Protein AF-K1TXC3-F1 (afdb_monomer_lite)

Secondary structure (DSSP, 8-state):
----EEEEEEEEEEEEEEEEEE----GGG---S--EEEEEEEEEEEEEEEEEEEEEETTEEEEEEEEEEEEEEEEEEESSS--EEE---GGGS---EEEEBTS-TTEE----EEEE--SHHHHHH-B-TTS-BSSTT--TTSEEE--SSSS--

Structure (mmCIF, N/CA/C/O backbone):
data_AF-K1TXC3-F1
#
_entry.id   AF-K1TXC3-F1
#
loop_
_atom_site.group_PDB
_atom_site.id
_atom_site.type_symbol
_atom_site.label_atom_id
_atom_site.label_alt_id
_atom_site.label_comp_id
_atom_site.label_asym_id
_atom_site.label_entity_id
_atom_site.label_seq_id
_atom_site.pdbx_PDB_ins_code
_atom_site.Cartn_x
_atom_site.Cartn_y
_atom_site.Cartn_z
_atom_site.occupancy
_atom_site.B_iso_or_equiv
_atom_site.auth_seq_id
_atom_site.auth_comp_id
_atom_site.auth_asym_id
_atom_site.auth_atom_id
_atom_site.pdbx_PDB_model_num
ATOM 1 N N . MET A 1 1 ? -28.157 -0.295 34.651 1.00 48.41 1 MET A N 1
ATOM 2 C CA . MET A 1 1 ? -26.970 -0.586 33.815 1.00 48.41 1 MET A CA 1
ATOM 3 C C . MET A 1 1 ? -25.963 0.537 34.054 1.00 48.41 1 MET A C 1
ATOM 5 O O . MET A 1 1 ? -26.291 1.673 33.763 1.00 48.41 1 MET A O 1
ATOM 9 N N . ASN A 1 2 ? -24.802 0.273 34.667 1.00 66.19 2 ASN A N 1
ATOM 10 C CA . ASN A 1 2 ? -23.945 1.326 35.257 1.00 66.19 2 ASN A CA 1
ATOM 11 C C . ASN A 1 2 ? -22.857 1.884 34.311 1.00 66.19 2 ASN A C 1
ATOM 13 O O . ASN A 1 2 ? -21.771 2.188 34.792 1.00 66.19 2 ASN A O 1
ATOM 17 N N . ASN A 1 3 ? -23.094 1.972 32.991 1.00 79.69 3 ASN A N 1
ATOM 18 C CA . ASN A 1 3 ? -22.163 2.545 31.989 1.00 79.69 3 ASN A CA 1
ATOM 19 C C . ASN A 1 3 ? -20.666 2.236 32.228 1.00 79.69 3 ASN A C 1
ATOM 21 O O . ASN A 1 3 ? -19.801 3.111 32.097 1.00 79.69 3 ASN A O 1
ATOM 25 N N . LYS A 1 4 ? -20.376 0.991 32.632 1.00 91.50 4 LYS A N 1
ATOM 26 C CA . LYS A 1 4 ? -19.013 0.498 32.862 1.00 91.50 4 LYS A CA 1
ATOM 27 C C . LYS A 1 4 ? -18.324 0.169 31.548 1.00 91.50 4 LYS A C 1
ATOM 29 O O . LYS A 1 4 ? -17.121 0.345 31.447 1.00 91.50 4 LYS A O 1
ATOM 34 N N . PHE A 1 5 ? -19.095 -0.265 30.554 1.00 94.25 5 PHE A N 1
ATOM 35 C CA . PHE A 1 5 ? -18.625 -0.543 29.205 1.00 94.25 5 PHE A CA 1
ATOM 36 C C . PHE A 1 5 ? -19.086 0.551 28.247 1.00 94.25 5 PHE A C 1
ATOM 38 O O . PHE A 1 5 ? -20.233 0.993 28.322 1.00 94.25 5 PHE A O 1
ATOM 45 N N . SER A 1 6 ? -18.197 0.951 27.345 1.00 95.25 6 SER A N 1
ATOM 46 C CA . SER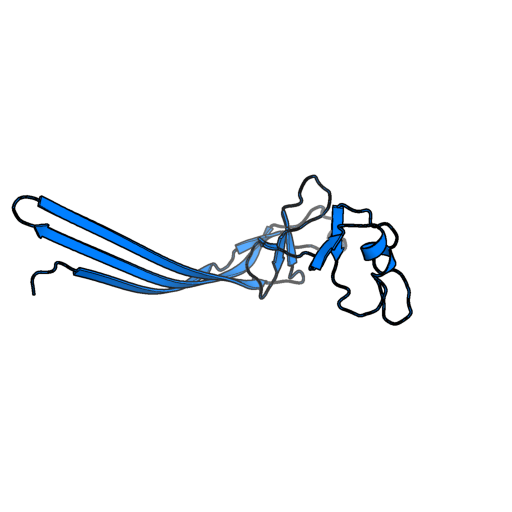 A 1 6 ? -18.503 1.775 26.180 1.00 95.25 6 SER A CA 1
ATOM 47 C C . SER A 1 6 ? -17.933 1.087 24.952 1.00 95.25 6 SER A C 1
ATOM 49 O O . SER A 1 6 ? -16.753 0.741 24.944 1.00 95.25 6 SER A O 1
ATOM 51 N N . VAL A 1 7 ? -18.766 0.893 23.934 1.00 95.88 7 VAL A N 1
ATOM 52 C CA . VAL A 1 7 ? -18.366 0.326 22.645 1.00 95.88 7 VAL A CA 1
ATOM 53 C C . VAL A 1 7 ? -18.723 1.332 21.566 1.00 95.88 7 VAL A C 1
ATOM 55 O O . VAL A 1 7 ? -19.859 1.804 21.544 1.00 95.88 7 VAL A O 1
ATOM 58 N N . SER A 1 8 ? -17.775 1.621 20.683 1.00 97.31 8 SER A N 1
ATOM 59 C CA . SER A 1 8 ? -18.026 2.346 19.437 1.00 97.31 8 SER A CA 1
ATOM 60 C C . SER A 1 8 ? -17.568 1.479 18.279 1.00 97.31 8 SER A C 1
ATOM 62 O O . SER A 1 8 ? -16.519 0.839 18.371 1.00 97.31 8 SER A O 1
ATOM 64 N N . ALA A 1 9 ? -18.366 1.435 17.221 1.00 97.62 9 ALA A N 1
ATOM 65 C CA . ALA A 1 9 ? -18.027 0.744 15.993 1.00 97.62 9 ALA A CA 1
ATOM 66 C C . ALA A 1 9 ? -18.489 1.595 14.815 1.00 97.62 9 ALA A C 1
ATOM 68 O O . ALA A 1 9 ? -19.661 1.965 14.745 1.00 97.62 9 ALA A O 1
ATOM 69 N N . ASP A 1 10 ? -17.571 1.862 13.898 1.00 97.75 10 ASP A N 1
ATOM 70 C CA . ASP A 1 10 ? -17.775 2.759 12.774 1.00 97.75 10 ASP A CA 1
ATOM 71 C C . ASP A 1 10 ? -17.355 2.055 11.484 1.00 97.75 10 ASP A C 1
ATOM 73 O O . ASP A 1 10 ? -16.327 1.379 11.428 1.00 97.75 10 ASP A O 1
ATOM 77 N N . TYR A 1 11 ? -18.164 2.208 10.440 1.00 97.94 11 TYR A N 1
ATOM 78 C CA . TYR A 1 11 ? -17.775 1.889 9.071 1.00 97.94 11 TYR A CA 1
ATOM 79 C C . TYR A 1 11 ? -17.605 3.197 8.318 1.00 97.94 11 TYR A C 1
ATOM 81 O O . TYR A 1 11 ? -18.503 4.040 8.335 1.00 97.94 11 TYR A O 1
ATOM 89 N N . PHE A 1 12 ? -16.474 3.356 7.642 1.00 97.94 12 PHE A N 1
ATOM 90 C CA . PHE A 1 12 ? -16.172 4.578 6.915 1.00 97.94 12 PHE A CA 1
ATOM 91 C C . PHE A 1 12 ? -15.783 4.288 5.468 1.00 97.94 12 PHE A C 1
ATOM 93 O O . PHE A 1 12 ? -15.189 3.257 5.141 1.00 97.94 12 PHE A O 1
ATOM 100 N N . ILE A 1 13 ? -16.106 5.252 4.609 1.00 98.06 13 ILE A N 1
ATOM 101 C CA . ILE A 1 13 ? -15.601 5.371 3.246 1.00 98.06 13 ILE A CA 1
ATOM 102 C C . ILE A 1 13 ? -15.197 6.832 3.074 1.00 98.06 13 ILE A C 1
ATOM 104 O O . ILE A 1 13 ? -16.043 7.723 3.109 1.00 98.06 13 ILE A O 1
ATOM 108 N N . GLN A 1 14 ? -13.906 7.074 2.897 1.00 97.56 14 GLN A N 1
ATOM 109 C CA . GLN A 1 14 ? -13.341 8.387 2.638 1.00 97.56 14 GLN A CA 1
ATOM 110 C C . GLN A 1 14 ? -12.764 8.407 1.228 1.00 97.56 14 GLN A C 1
ATOM 112 O O . GLN A 1 14 ? -11.863 7.629 0.914 1.00 97.56 14 GLN A O 1
ATOM 117 N N . LYS A 1 15 ? -13.267 9.320 0.396 1.00 97.69 15 LYS A N 1
ATOM 118 C CA . LYS A 1 15 ? -12.733 9.585 -0.939 1.00 97.69 15 LYS A CA 1
ATOM 119 C C . LYS A 1 15 ? -12.003 10.919 -0.942 1.00 97.69 15 LYS A C 1
ATOM 121 O O . LYS A 1 15 ? -12.565 11.931 -0.532 1.00 97.69 15 LYS A O 1
ATOM 126 N N . THR A 1 16 ? -10.758 10.897 -1.393 1.00 96.81 16 THR A N 1
ATOM 127 C CA . THR A 1 16 ? -9.982 12.096 -1.701 1.00 96.81 16 THR A CA 1
ATOM 128 C C . THR A 1 16 ? -9.963 12.238 -3.211 1.00 96.81 16 THR A C 1
ATOM 130 O O . THR A 1 16 ? -9.326 11.437 -3.894 1.00 96.81 16 THR A O 1
ATOM 133 N N . GLU A 1 17 ? -10.696 13.222 -3.710 1.00 96.19 17 GLU A N 1
ATOM 134 C CA . GLU A 1 17 ? -10.805 13.554 -5.130 1.00 96.19 17 GLU A CA 1
ATOM 135 C C . GLU A 1 17 ? -9.806 14.661 -5.488 1.00 96.19 17 GLU A C 1
ATOM 137 O O . GLU A 1 17 ? -9.272 15.337 -4.603 1.00 96.19 17 GLU A O 1
ATOM 142 N N . ASP A 1 18 ? -9.538 14.831 -6.784 1.00 94.50 18 ASP A N 1
ATOM 143 C CA . ASP A 1 18 ? -8.673 15.893 -7.309 1.00 94.50 18 ASP A CA 1
ATOM 144 C C . ASP A 1 18 ? -7.249 15.901 -6.725 1.00 94.50 18 ASP A C 1
ATOM 146 O O . ASP A 1 18 ? -6.619 16.946 -6.552 1.00 94.50 18 ASP A O 1
ATOM 150 N N . MET A 1 19 ? -6.689 14.719 -6.452 1.00 93.44 19 MET A N 1
ATOM 151 C CA . MET A 1 19 ? -5.312 14.601 -5.985 1.00 93.44 19 MET A CA 1
ATOM 152 C C . MET A 1 19 ? -4.333 15.105 -7.053 1.00 93.44 19 MET A C 1
ATOM 154 O O . MET A 1 19 ? -4.414 14.735 -8.229 1.00 93.44 19 MET A O 1
ATOM 158 N N . LEU A 1 20 ? -3.381 15.930 -6.617 1.00 93.31 20 LEU A N 1
ATOM 159 C CA . LEU A 1 20 ? -2.322 16.479 -7.456 1.00 93.31 20 LEU A CA 1
ATOM 160 C C . LEU A 1 20 ? -1.368 15.371 -7.920 1.00 93.31 20 LEU A C 1
ATOM 162 O O . LEU A 1 20 ? -0.664 14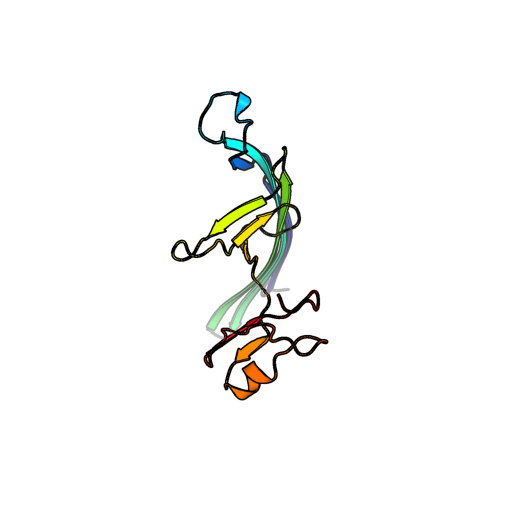.764 -7.113 1.00 93.31 20 LEU A O 1
ATOM 166 N N . LEU A 1 21 ? -1.309 15.145 -9.230 1.00 91.69 21 LEU A N 1
ATOM 167 C CA . LEU A 1 21 ? -0.453 14.152 -9.872 1.00 91.69 21 LEU A CA 1
ATOM 168 C C . LEU A 1 21 ? 0.405 14.794 -10.959 1.00 91.69 21 LEU A C 1
ATOM 170 O O . LEU A 1 21 ? -0.060 15.636 -11.725 1.00 91.69 21 LEU A O 1
ATOM 174 N N . SER A 1 22 ? 1.664 14.359 -11.054 1.00 90.56 22 SER A N 1
ATOM 175 C CA . SER A 1 22 ? 2.544 14.730 -12.164 1.00 90.56 22 SER A CA 1
ATOM 176 C C . SER A 1 22 ? 2.202 13.881 -13.390 1.00 90.56 22 SER A C 1
ATOM 178 O O . SER A 1 22 ? 2.472 12.672 -13.415 1.00 90.56 22 SER A O 1
ATOM 180 N N . MET A 1 23 ? 1.591 14.511 -14.393 1.00 89.69 23 MET A N 1
ATOM 181 C CA . MET A 1 23 ? 1.087 13.848 -15.595 1.00 89.69 23 MET A CA 1
ATOM 182 C C . MET A 1 23 ? 2.038 14.045 -16.776 1.00 89.69 23 MET A C 1
ATOM 184 O O . MET A 1 23 ? 2.504 15.162 -16.998 1.00 89.69 23 MET A O 1
ATOM 188 N N . PRO A 1 24 ? 2.345 12.989 -17.550 1.00 87.69 24 PRO A N 1
ATOM 189 C CA . PRO A 1 24 ? 3.166 13.137 -18.739 1.00 87.69 24 PRO A CA 1
ATOM 190 C C . PRO A 1 24 ? 2.447 14.006 -19.770 1.00 87.69 24 PRO A C 1
ATOM 192 O O . PRO A 1 24 ? 1.252 13.841 -20.008 1.00 87.69 24 PRO A O 1
ATOM 195 N N . GLN A 1 25 ? 3.192 14.907 -20.400 1.00 86.06 25 GLN A N 1
ATOM 196 C CA . GLN A 1 25 ? 2.722 15.687 -21.543 1.00 86.06 25 GLN A CA 1
ATOM 197 C C . GLN A 1 25 ? 3.447 15.260 -22.819 1.00 86.06 25 GLN A C 1
ATOM 199 O O . GLN A 1 25 ? 4.563 14.739 -22.774 1.00 86.06 25 GLN A O 1
ATOM 204 N N . SER A 1 26 ? 2.810 15.474 -23.973 1.00 84.75 26 SER A N 1
ATOM 205 C CA . SER A 1 26 ? 3.440 15.173 -25.260 1.00 84.75 26 SER A CA 1
ATOM 206 C C . SER A 1 26 ? 4.688 16.033 -25.465 1.00 84.75 26 SER A C 1
ATOM 208 O O . SER A 1 26 ? 4.648 17.250 -25.284 1.00 84.75 26 SER A O 1
ATOM 210 N N . LEU A 1 27 ? 5.775 15.425 -25.945 1.00 86.06 27 LEU A N 1
ATOM 211 C CA . LEU A 1 27 ? 6.989 16.161 -26.320 1.00 86.06 27 LEU A CA 1
ATOM 212 C C . LEU A 1 27 ? 6.721 17.206 -27.418 1.00 86.06 27 LEU A C 1
ATOM 214 O O . LEU A 1 27 ? 7.445 18.194 -27.515 1.00 86.06 27 LEU A O 1
ATOM 218 N N . SER A 1 28 ? 5.652 17.038 -28.208 1.00 88.69 28 SER A N 1
ATOM 219 C CA . SER A 1 28 ? 5.234 18.002 -29.235 1.00 88.69 28 SER A CA 1
ATOM 220 C C . SER A 1 28 ? 4.832 19.372 -28.678 1.00 88.69 28 SER A C 1
ATOM 222 O O . SER A 1 28 ? 4.777 20.329 -29.442 1.00 88.69 28 SER A O 1
ATOM 224 N N . PHE A 1 29 ? 4.558 19.489 -27.373 1.00 87.19 29 PHE A N 1
ATOM 225 C CA . PHE A 1 29 ? 4.297 20.781 -26.732 1.00 87.19 29 PHE A CA 1
ATOM 226 C C . PHE A 1 29 ? 5.552 21.662 -26.627 1.00 87.19 29 PHE A C 1
ATOM 228 O O . PHE A 1 29 ? 5.426 22.856 -26.373 1.00 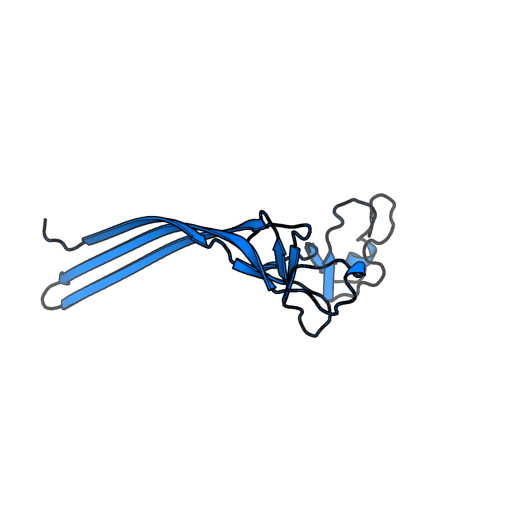87.19 29 PHE A O 1
ATOM 235 N N . GLY A 1 30 ? 6.756 21.105 -26.812 1.0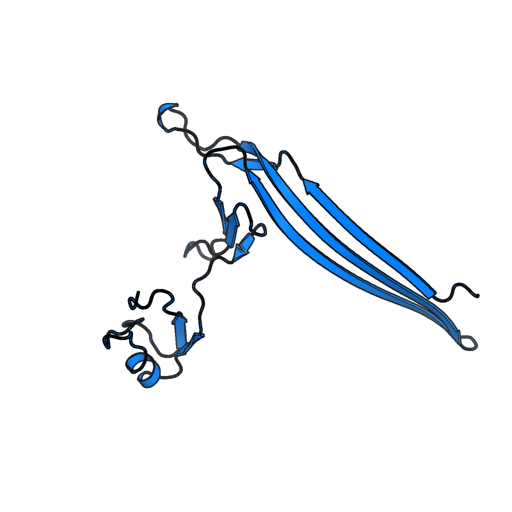0 86.69 30 GLY A N 1
ATOM 236 C CA . GLY A 1 30 ? 8.013 21.860 -26.742 1.00 86.69 30 GLY A CA 1
ATOM 237 C C . GLY A 1 30 ? 8.381 22.350 -25.335 1.00 86.69 30 GLY A C 1
ATOM 238 O O . GLY A 1 30 ? 9.320 23.128 -25.183 1.00 86.69 30 GLY A O 1
ATOM 239 N N . LEU A 1 31 ? 7.655 21.898 -24.310 1.00 85.69 31 LEU A N 1
ATOM 240 C CA . LEU A 1 31 ? 7.899 22.206 -22.904 1.00 85.69 31 LEU A CA 1
ATOM 241 C C . LEU A 1 31 ? 8.614 21.037 -22.223 1.00 85.69 31 LEU A C 1
ATOM 243 O O . LEU A 1 31 ? 8.352 19.872 -22.524 1.00 85.69 31 LEU A O 1
ATOM 247 N N . SER A 1 32 ? 9.512 21.350 -21.291 1.00 84.25 32 SER A N 1
ATOM 248 C CA . SER A 1 32 ? 10.174 20.353 -20.452 1.00 84.25 32 SER A CA 1
ATOM 249 C C . SER A 1 32 ? 9.386 20.091 -19.166 1.00 84.25 32 SER A C 1
ATOM 251 O O . SER A 1 32 ? 8.675 20.955 -18.652 1.00 84.25 32 SER A O 1
ATOM 253 N N . GLY A 1 33 ? 9.539 18.880 -18.627 1.00 85.75 33 GLY A N 1
ATOM 254 C CA . GLY A 1 33 ? 8.885 18.458 -17.389 1.00 85.75 33 GLY A CA 1
ATOM 255 C C . GLY A 1 33 ? 7.448 17.977 -17.585 1.00 85.75 33 GLY A C 1
ATOM 256 O O . GLY A 1 33 ? 6.949 17.891 -18.702 1.00 85.75 33 GLY A O 1
ATOM 257 N N . ASN A 1 34 ? 6.795 17.648 -16.474 1.00 89.44 34 ASN A N 1
ATOM 258 C CA . ASN A 1 34 ? 5.424 17.151 -16.431 1.00 89.44 34 ASN A CA 1
ATOM 259 C C . ASN A 1 34 ? 4.587 18.091 -15.558 1.00 89.44 34 ASN A C 1
ATOM 261 O O . ASN A 1 34 ? 4.994 18.336 -14.416 1.00 89.44 34 ASN A O 1
ATOM 265 N N . PRO A 1 35 ? 3.448 18.619 -16.042 1.00 90.06 35 PRO A N 1
ATOM 266 C CA . PRO A 1 35 ? 2.579 19.445 -15.220 1.00 90.06 35 PRO A CA 1
ATOM 267 C C . PRO A 1 35 ? 1.992 18.637 -14.061 1.00 90.06 35 PRO A C 1
ATOM 269 O O . PRO A 1 35 ? 1.686 17.448 -14.193 1.00 90.06 35 PRO A O 1
ATOM 272 N N . THR A 1 36 ? 1.806 19.309 -12.930 1.00 92.25 36 THR A N 1
ATOM 273 C CA . THR A 1 36 ? 1.016 18.785 -11.817 1.00 92.25 36 THR A CA 1
ATOM 274 C C . THR A 1 36 ? -0.432 19.209 -12.009 1.00 92.25 36 THR A C 1
ATOM 276 O O . THR A 1 36 ? -0.709 20.399 -12.150 1.00 92.25 36 THR A O 1
ATOM 279 N N . VAL A 1 37 ? -1.348 18.246 -12.020 1.00 92.56 37 VAL A N 1
ATOM 280 C CA . VAL A 1 37 ? -2.780 18.471 -12.254 1.00 92.56 37 VAL A CA 1
ATOM 281 C C . VAL A 1 37 ? -3.622 17.684 -11.254 1.00 92.56 37 VAL A C 1
ATOM 283 O O . VAL A 1 37 ? -3.179 16.658 -10.742 1.00 92.56 37 VAL A O 1
ATOM 286 N N . ASN A 1 38 ? -4.838 18.157 -10.990 1.00 94.62 38 ASN A N 1
ATOM 287 C CA . ASN A 1 38 ? -5.843 17.425 -10.220 1.00 94.62 38 ASN A CA 1
ATOM 288 C C . ASN A 1 38 ? -6.345 16.256 -11.067 1.00 94.62 38 ASN A C 1
ATOM 290 O O . ASN A 1 38 ? -7.098 16.457 -12.020 1.00 94.62 38 ASN A O 1
ATOM 294 N N . ALA A 1 39 ? -5.852 15.054 -10.790 1.00 93.31 39 ALA A N 1
ATOM 295 C CA . ALA A 1 39 ? -6.106 13.918 -11.666 1.00 93.31 39 ALA A CA 1
ATOM 296 C C . ALA A 1 39 ? -6.209 12.576 -10.950 1.00 93.31 39 ALA A C 1
ATOM 298 O O . ALA A 1 39 ? -6.322 11.583 -11.650 1.00 93.31 39 ALA A O 1
ATOM 299 N N . GLY A 1 40 ? -6.153 12.503 -9.619 1.00 94.50 40 GLY A N 1
ATOM 300 C CA . GLY A 1 40 ? -6.249 11.233 -8.891 1.00 94.50 40 GLY A CA 1
ATOM 301 C C . GLY A 1 40 ? -7.416 11.181 -7.913 1.00 94.50 40 GLY A C 1
ATOM 302 O O . GLY A 1 40 ? -7.661 12.156 -7.206 1.00 94.50 40 GLY A O 1
ATOM 303 N N . THR A 1 41 ? -8.055 10.016 -7.805 1.00 96.88 41 THR A N 1
ATOM 304 C CA . THR A 1 41 ? -9.037 9.720 -6.752 1.00 96.88 41 THR A CA 1
ATOM 305 C C . THR A 1 41 ? -8.578 8.535 -5.917 1.00 96.88 41 THR A C 1
ATOM 307 O O . THR A 1 41 ? -8.252 7.475 -6.452 1.00 96.88 41 THR A O 1
ATOM 310 N N . VAL A 1 42 ? -8.570 8.705 -4.597 1.00 97.25 42 VAL A N 1
ATOM 311 C CA . VAL A 1 42 ? -8.121 7.699 -3.629 1.00 97.25 42 VAL A CA 1
ATOM 312 C C . VAL A 1 42 ? -9.252 7.383 -2.670 1.00 97.25 42 VAL A C 1
ATOM 314 O O . VAL A 1 42 ? -9.819 8.289 -2.064 1.00 97.25 42 VAL A O 1
ATOM 317 N N . GLU A 1 43 ? -9.542 6.102 -2.482 1.00 98.31 43 GLU A N 1
ATOM 318 C CA . GL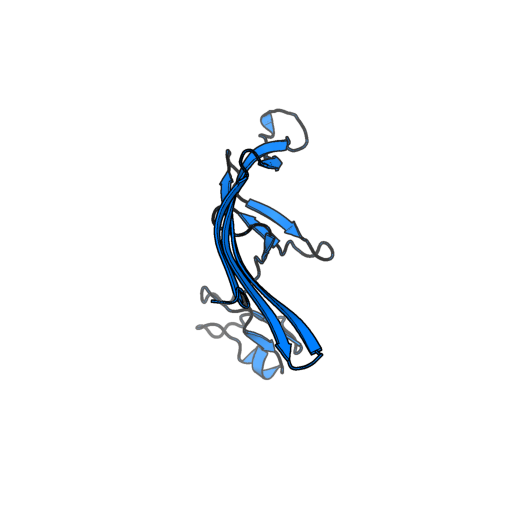U A 1 43 ? -10.518 5.627 -1.509 1.00 98.31 43 GLU A CA 1
ATOM 319 C C . GLU A 1 43 ? -9.813 4.949 -0.329 1.00 98.31 43 GLU A C 1
ATOM 321 O O . GLU A 1 43 ? -8.983 4.054 -0.498 1.00 98.31 43 GLU A O 1
ATOM 326 N N . ASN A 1 44 ? -10.176 5.360 0.884 1.00 98.06 44 ASN A N 1
ATOM 327 C CA . ASN A 1 44 ? -9.891 4.640 2.116 1.00 98.06 44 ASN A CA 1
ATOM 328 C C . ASN A 1 44 ? -11.217 4.166 2.697 1.00 98.06 44 ASN A C 1
ATOM 330 O O . ASN A 1 44 ? -12.071 4.985 3.030 1.00 98.06 44 ASN A O 1
ATOM 334 N N . LYS A 1 45 ? -11.397 2.857 2.840 1.00 98.12 45 LYS A N 1
ATOM 335 C CA . LYS A 1 45 ? -12.596 2.295 3.469 1.00 98.12 45 LYS A CA 1
ATOM 336 C C . LYS A 1 45 ? -12.239 1.266 4.512 1.00 98.12 45 LYS A C 1
ATOM 338 O O . LYS A 1 45 ? -11.253 0.541 4.358 1.00 98.12 45 LYS A O 1
ATOM 343 N N . GLY A 1 46 ? -13.042 1.181 5.558 1.00 98.12 46 GLY A N 1
ATOM 344 C CA . GLY A 1 46 ? -12.657 0.376 6.696 1.00 98.12 46 GLY A CA 1
ATOM 345 C C . GLY A 1 46 ? -13.657 0.341 7.827 1.00 98.12 46 GLY A C 1
ATOM 346 O O . GLY A 1 46 ? -14.721 0.954 7.769 1.00 98.12 46 GLY A O 1
ATOM 347 N N . PHE A 1 47 ? -13.272 -0.402 8.856 1.00 98.00 47 PHE A N 1
ATOM 348 C CA . PHE A 1 47 ? -13.996 -0.503 10.111 1.00 98.00 47 PHE A CA 1
ATOM 349 C C . PHE A 1 47 ? -13.088 -0.084 11.257 1.00 98.00 47 PHE A C 1
ATOM 351 O O . PHE A 1 47 ? -11.924 -0.489 11.310 1.00 98.00 47 PHE A O 1
ATOM 358 N N . GLU A 1 48 ? -13.641 0.669 12.194 1.00 97.94 48 GLU A N 1
ATOM 359 C CA . GLU A 1 48 ? -12.999 1.008 13.457 1.00 97.94 48 GLU A CA 1
ATOM 360 C C . GLU A 1 48 ? -13.857 0.486 14.599 1.00 97.94 48 GLU A C 1
ATOM 362 O O . GLU A 1 48 ? -15.080 0.601 14.573 1.00 97.94 48 GLU A O 1
ATOM 367 N N . ILE A 1 49 ? -13.224 -0.117 15.600 1.00 97.94 49 ILE A N 1
ATOM 368 C CA . ILE A 1 49 ? -13.892 -0.554 16.820 1.00 97.94 49 ILE A CA 1
ATOM 369 C C . ILE A 1 49 ? -13.088 -0.095 18.025 1.00 97.94 49 ILE A C 1
ATOM 371 O O . ILE A 1 49 ? -11.864 -0.217 18.062 1.00 97.94 49 ILE A O 1
ATOM 375 N N . SER A 1 50 ? -13.783 0.406 19.039 1.00 98.00 50 SER A N 1
ATOM 376 C CA . SER A 1 50 ? -13.199 0.696 20.341 1.00 98.00 50 SER A CA 1
ATOM 377 C C . SER A 1 50 ? -14.062 0.128 21.458 1.00 98.00 50 SER A C 1
ATOM 379 O O . SER A 1 50 ? -15.291 0.176 21.414 1.00 98.00 50 SER A O 1
ATOM 381 N N . LEU A 1 51 ? -13.400 -0.426 22.467 1.00 97.25 51 LEU A N 1
ATOM 382 C CA . LEU A 1 51 ? -14.005 -0.951 23.679 1.00 97.25 51 LEU A CA 1
ATOM 383 C C . LEU A 1 51 ? -13.299 -0.316 24.869 1.00 97.25 51 LEU A C 1
ATOM 385 O O . LEU A 1 51 ? -12.091 -0.458 25.040 1.00 97.25 51 LEU A O 1
ATOM 389 N N . ASN A 1 52 ? -14.074 0.339 25.719 1.00 97.75 52 ASN A N 1
ATOM 390 C CA . ASN A 1 52 ? -13.602 0.913 26.966 1.00 97.75 52 ASN A CA 1
ATOM 391 C C . ASN A 1 52 ? -14.338 0.266 28.132 1.00 97.75 52 ASN A C 1
ATOM 393 O O . ASN A 1 52 ? -15.560 0.103 28.093 1.00 97.75 52 ASN A O 1
ATOM 397 N N . HIS A 1 53 ? -13.600 -0.075 29.182 1.00 97.12 53 HIS A N 1
ATOM 398 C CA . HIS A 1 53 ? -14.145 -0.555 30.439 1.00 97.12 53 HIS A CA 1
ATOM 399 C C . HIS A 1 53 ? -13.601 0.264 31.605 1.00 97.12 53 HIS A C 1
ATOM 401 O O . HIS A 1 53 ? -12.390 0.397 31.775 1.00 97.12 53 HIS A O 1
ATOM 407 N N . ARG A 1 54 ? -14.502 0.782 32.435 1.00 96.00 54 ARG A N 1
ATOM 408 C CA . ARG A 1 54 ? -14.177 1.504 33.666 1.00 96.00 54 ARG A CA 1
ATOM 409 C C . ARG A 1 54 ? -14.947 0.928 34.841 1.00 96.00 54 ARG A C 1
ATOM 411 O O . ARG A 1 54 ? -16.148 0.664 34.736 1.00 96.00 54 ARG A O 1
ATOM 418 N N . ASN A 1 55 ? -14.273 0.739 35.968 1.00 96.00 55 ASN A N 1
ATOM 419 C CA . ASN A 1 55 ? -14.904 0.190 37.160 1.00 96.00 55 ASN A CA 1
ATOM 420 C C . ASN A 1 55 ? -14.143 0.554 38.444 1.00 96.00 55 ASN A C 1
ATOM 422 O O . ASN A 1 55 ? -12.964 0.883 38.402 1.00 96.00 55 ASN A O 1
ATOM 426 N N . ASN A 1 56 ? -14.832 0.431 39.581 1.00 95.94 56 ASN A N 1
ATOM 427 C CA . ASN A 1 56 ? -14.242 0.429 40.918 1.00 95.94 56 ASN A CA 1
ATOM 428 C C . ASN A 1 56 ? -14.201 -1.007 41.467 1.00 95.94 56 ASN A C 1
ATOM 430 O O . ASN A 1 56 ? -15.183 -1.746 41.334 1.00 95.94 56 ASN A O 1
ATOM 434 N N . VAL A 1 57 ? -13.092 -1.397 42.094 1.00 94.06 57 VAL A N 1
ATOM 435 C CA . VAL A 1 57 ? -12.918 -2.647 42.849 1.00 94.06 57 VAL A CA 1
ATOM 436 C C . VAL A 1 57 ? -12.379 -2.280 44.231 1.00 94.06 57 VAL A C 1
ATOM 438 O O . VAL A 1 57 ? -11.193 -2.007 44.386 1.00 94.06 57 VAL A O 1
ATOM 441 N N . GLY A 1 58 ? -13.263 -2.221 45.231 1.00 94.69 58 GLY A N 1
ATOM 442 C CA . GLY A 1 58 ? -12.938 -1.576 46.509 1.00 94.69 58 GLY A CA 1
ATOM 443 C C . GLY A 1 58 ? -12.601 -0.100 46.283 1.00 94.69 58 GLY A C 1
ATOM 444 O O . GLY A 1 58 ? -13.349 0.596 45.596 1.00 94.69 58 GLY A O 1
ATOM 445 N N . ASP A 1 59 ? -11.444 0.328 46.785 1.00 95.94 59 ASP A N 1
ATOM 446 C CA . ASP A 1 59 ? -10.920 1.690 46.607 1.00 95.94 59 ASP A CA 1
ATOM 447 C C . ASP A 1 59 ? -10.170 1.887 45.275 1.00 95.94 59 ASP A C 1
ATOM 449 O O . ASP A 1 59 ? -9.777 3.003 44.931 1.00 95.94 59 ASP A O 1
ATOM 453 N N . LEU A 1 60 ? -9.960 0.815 44.500 1.00 95.19 60 LEU A N 1
ATOM 454 C CA . LEU A 1 60 ? -9.261 0.883 43.220 1.00 95.19 60 LEU A CA 1
ATOM 455 C C . LEU A 1 60 ? -10.228 1.241 42.088 1.00 95.19 60 LEU A C 1
ATOM 457 O O . LEU A 1 60 ? -11.013 0.401 41.646 1.00 95.19 60 LEU A O 1
ATOM 461 N N . TYR A 1 61 ? -10.107 2.453 41.552 1.00 96.00 61 TYR A N 1
ATOM 462 C CA . TYR A 1 61 ? -10.676 2.812 40.252 1.00 96.00 61 TYR A CA 1
ATOM 463 C C . TYR A 1 61 ? -9.729 2.409 39.117 1.00 96.00 61 TYR A C 1
ATOM 465 O O . TYR A 1 61 ? -8.532 2.686 39.176 1.00 96.00 61 TYR A O 1
ATOM 473 N N . TYR A 1 62 ? -10.266 1.821 38.048 1.00 95.81 62 TYR A N 1
ATOM 474 C CA . TYR A 1 62 ? -9.528 1.599 36.807 1.00 95.81 62 TYR A CA 1
ATOM 475 C C . TYR A 1 62 ? -10.346 1.968 35.570 1.00 95.81 62 TYR A C 1
ATOM 477 O O . TYR A 1 62 ? -11.579 1.928 35.568 1.00 95.81 62 TYR A O 1
ATOM 485 N N . HIS A 1 63 ? -9.625 2.270 34.491 1.00 97.00 63 HIS A N 1
ATOM 486 C CA . HIS A 1 63 ? -10.160 2.499 33.155 1.00 97.00 63 HIS A CA 1
ATOM 487 C C . HIS A 1 63 ? -9.179 1.923 32.130 1.00 97.00 63 HIS A C 1
ATOM 489 O O . HIS A 1 63 ? -8.022 2.330 32.086 1.00 97.00 63 HIS A O 1
ATOM 495 N N . VAL A 1 64 ? -9.636 0.962 31.331 1.00 97.19 64 VAL A N 1
ATOM 496 C CA . VAL A 1 64 ? -8.861 0.321 30.265 1.00 97.19 64 VAL A CA 1
ATOM 497 C C . VAL A 1 64 ? -9.615 0.477 28.952 1.00 97.1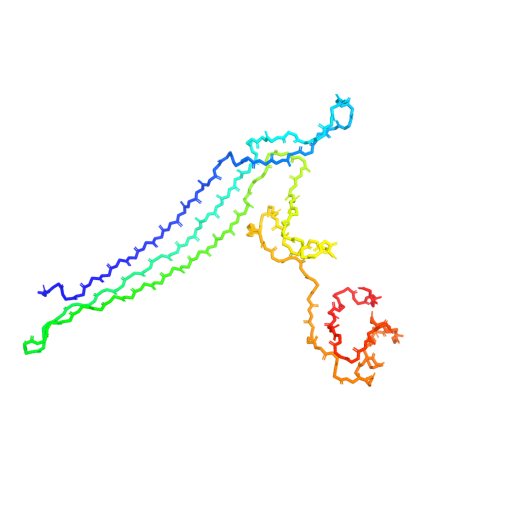9 64 VAL A C 1
ATOM 499 O O . VAL A 1 64 ? -10.823 0.245 28.905 1.00 97.19 64 VAL A O 1
ATOM 502 N N . GLY A 1 65 ? -8.900 0.858 27.899 1.00 97.38 65 GLY A N 1
ATOM 503 C CA . GLY A 1 65 ? -9.430 0.996 26.549 1.00 97.38 65 GLY A CA 1
ATOM 504 C C . GLY A 1 65 ? -8.590 0.212 25.552 1.00 97.38 65 GLY A C 1
ATOM 505 O O . GLY A 1 65 ? -7.369 0.144 25.686 1.00 97.38 65 GLY A O 1
ATOM 506 N N . VAL A 1 66 ? -9.250 -0.376 24.562 1.00 97.75 66 VAL A N 1
ATOM 507 C CA . VAL A 1 66 ? -8.621 -1.003 23.397 1.00 97.75 66 VAL A CA 1
ATOM 508 C C . VAL A 1 66 ? -9.337 -0.540 22.135 1.00 97.75 66 VAL A C 1
ATOM 510 O O . VAL A 1 66 ? -10.555 -0.351 22.141 1.00 97.75 66 VAL A O 1
ATOM 513 N N . ASN A 1 67 ? -8.593 -0.369 21.049 1.00 97.62 67 ASN A N 1
ATOM 514 C CA . ASN A 1 67 ? -9.139 -0.069 19.734 1.00 97.62 67 ASN A CA 1
ATOM 515 C C . ASN A 1 67 ? -8.455 -0.905 18.649 1.00 97.62 67 ASN A C 1
ATOM 517 O O . ASN A 1 67 ? -7.307 -1.322 18.793 1.00 97.62 67 ASN A O 1
ATOM 521 N N . ALA A 1 68 ? -9.182 -1.152 17.565 1.00 98.06 68 ALA A N 1
ATOM 522 C CA . ALA A 1 68 ? -8.674 -1.798 16.366 1.00 98.06 68 ALA A CA 1
ATOM 523 C C . ALA A 1 68 ? -9.277 -1.127 15.130 1.00 98.06 68 ALA A C 1
ATOM 525 O O . ALA A 1 68 ? -10.464 -0.802 15.110 1.00 98.06 68 ALA A O 1
ATOM 526 N N . THR A 1 69 ? -8.454 -0.963 14.099 1.00 98.06 69 THR A N 1
ATOM 527 C CA . THR A 1 69 ? -8.831 -0.316 12.842 1.00 98.06 69 THR A CA 1
ATOM 528 C C . THR A 1 69 ? -8.379 -1.193 11.678 1.00 98.06 69 THR A C 1
ATOM 530 O O . THR A 1 69 ? -7.230 -1.633 11.629 1.00 98.06 69 THR A O 1
ATOM 533 N N . PHE A 1 70 ? -9.283 -1.439 10.733 1.00 97.62 70 PHE A N 1
ATOM 534 C CA . PHE A 1 70 ? -9.030 -2.195 9.508 1.00 97.62 70 PHE A CA 1
ATOM 535 C C . PHE A 1 70 ? -9.307 -1.289 8.316 1.00 97.62 70 PHE A C 1
ATOM 537 O O . PHE A 1 70 ? -10.454 -0.899 8.119 1.00 97.62 70 PHE A O 1
ATOM 544 N N . ILE A 1 71 ? -8.285 -0.965 7.521 1.00 97.69 71 ILE A N 1
ATOM 545 C CA . ILE A 1 71 ? -8.402 -0.034 6.388 1.00 97.69 71 ILE A CA 1
ATOM 546 C C . ILE A 1 71 ? -7.904 -0.701 5.112 1.00 97.69 71 ILE A C 1
ATOM 548 O O . ILE A 1 71 ? -6.824 -1.290 5.091 1.00 97.69 71 ILE A O 1
ATOM 552 N N . LYS A 1 72 ? -8.667 -0.547 4.029 1.00 97.75 72 LYS A N 1
ATOM 553 C CA . LYS A 1 72 ? -8.212 -0.773 2.659 1.00 97.75 72 LYS A CA 1
ATOM 554 C C . LYS A 1 72 ? -8.030 0.581 1.972 1.00 97.75 72 LYS A C 1
ATOM 556 O O . LYS A 1 72 ? -8.979 1.361 1.909 1.00 97.75 72 LYS A O 1
ATOM 561 N N . ASN A 1 73 ? -6.825 0.828 1.465 1.00 97.69 73 ASN A N 1
ATOM 562 C CA . ASN A 1 73 ? -6.493 1.977 0.624 1.00 97.69 73 ASN A CA 1
ATOM 563 C C . ASN A 1 73 ? -6.463 1.546 -0.848 1.00 97.69 73 ASN A C 1
ATOM 565 O O . ASN A 1 73 ? -5.987 0.453 -1.148 1.00 97.69 73 ASN A O 1
ATOM 569 N N . GLU A 1 74 ? -6.959 2.384 -1.754 1.00 97.69 74 GLU A N 1
ATOM 570 C CA . GLU A 1 74 ? -6.973 2.095 -3.189 1.00 97.69 74 GLU A CA 1
ATOM 571 C C . GLU A 1 74 ? -6.932 3.397 -4.005 1.00 97.69 74 GLU A C 1
ATOM 573 O O . GLU A 1 74 ? -7.723 4.306 -3.758 1.00 97.69 74 GLU A O 1
ATOM 578 N N . LEU A 1 75 ? -6.026 3.499 -4.984 1.00 97.06 75 LEU A N 1
ATOM 579 C CA . LEU A 1 75 ? -6.119 4.506 -6.046 1.00 97.06 75 LEU A CA 1
ATOM 580 C C . LEU A 1 75 ? -7.214 4.041 -7.010 1.00 97.06 75 LEU A C 1
ATOM 582 O O . LEU A 1 75 ? -7.031 3.054 -7.718 1.00 97.06 75 LEU A O 1
ATOM 586 N N . THR A 1 76 ? -8.372 4.691 -7.004 1.00 96.69 76 THR A N 1
ATOM 587 C CA . THR A 1 76 ? -9.562 4.199 -7.717 1.00 96.69 76 THR A CA 1
ATOM 588 C C . THR A 1 76 ? -9.697 4.764 -9.122 1.00 96.69 76 THR A C 1
ATOM 590 O O . THR A 1 76 ? -10.271 4.107 -9.984 1.00 96.69 76 THR A O 1
ATOM 593 N N . GLU A 1 77 ? -9.185 5.970 -9.365 1.00 95.19 77 GLU A N 1
ATOM 594 C CA . GLU A 1 77 ? -9.329 6.646 -10.655 1.00 95.19 77 GLU A CA 1
ATOM 595 C C . GLU A 1 77 ? -8.145 7.565 -10.937 1.00 95.19 77 GLU A C 1
ATOM 597 O O . GLU A 1 77 ? -7.583 8.172 -10.018 1.00 95.19 77 GLU A O 1
ATOM 602 N N . VAL A 1 78 ? -7.802 7.676 -12.223 1.00 93.50 78 VAL A N 1
ATOM 603 C CA . VAL A 1 78 ? -6.908 8.711 -12.731 1.00 93.50 78 VAL A CA 1
ATOM 604 C C . VAL A 1 78 ? -7.459 9.313 -14.021 1.00 93.50 78 VAL A C 1
ATOM 606 O O . VAL A 1 78 ? -7.723 8.598 -14.986 1.00 93.50 78 VAL A O 1
ATOM 609 N N . ASN A 1 79 ? -7.497 10.642 -14.083 1.00 86.12 79 ASN A N 1
ATOM 610 C CA . ASN A 1 79 ? -7.799 11.399 -15.293 1.00 86.12 79 ASN A CA 1
ATOM 611 C C . ASN A 1 79 ? -6.556 11.564 -16.186 1.00 86.12 79 ASN A C 1
ATOM 613 O O . ASN A 1 79 ? -5.801 12.528 -16.055 1.00 86.12 79 ASN A O 1
ATOM 617 N N . GLY A 1 80 ? -6.344 10.640 -17.129 1.00 81.38 80 GLY A N 1
ATOM 618 C CA . GLY A 1 80 ? -5.374 10.798 -18.219 1.00 81.38 80 GLY A CA 1
ATOM 619 C C . GLY A 1 80 ? -4.765 9.490 -18.720 1.00 81.38 80 GLY A C 1
ATOM 620 O O . GLY A 1 80 ? -5.291 8.411 -18.482 1.00 81.38 80 GLY A O 1
ATOM 621 N N . SER A 1 81 ? -3.656 9.585 -19.460 1.00 79.69 81 SER A N 1
ATOM 622 C CA . SER A 1 81 ? -3.050 8.438 -20.158 1.00 79.69 81 SER A CA 1
ATOM 623 C C . SER A 1 81 ? -2.062 7.619 -19.322 1.00 79.69 81 SER A C 1
ATOM 625 O O . SER A 1 81 ? -1.572 6.597 -19.795 1.00 79.69 81 SER A O 1
ATOM 627 N N . ARG A 1 82 ? -1.706 8.088 -18.123 1.00 88.00 82 ARG A N 1
ATOM 628 C CA . ARG A 1 82 ? -0.795 7.406 -17.198 1.00 88.00 82 ARG A CA 1
ATOM 629 C C . ARG A 1 82 ? -1.602 6.883 -16.026 1.00 88.00 82 ARG A C 1
ATOM 631 O O . ARG A 1 82 ? -2.315 7.661 -15.417 1.00 88.00 82 ARG A O 1
ATOM 638 N N . ASP A 1 83 ? -1.440 5.614 -15.689 1.00 90.56 83 ASP A N 1
ATOM 639 C CA . ASP A 1 83 ? -2.157 4.948 -14.599 1.00 90.56 83 ASP A CA 1
ATOM 640 C C . ASP A 1 83 ? -1.229 4.480 -13.464 1.00 90.56 83 ASP A C 1
ATOM 642 O O . ASP A 1 83 ? -1.707 3.878 -12.506 1.00 90.56 83 ASP A O 1
ATOM 646 N N . GLU A 1 84 ? 0.081 4.751 -13.553 1.00 93.00 84 GLU A N 1
ATOM 647 C CA . GLU A 1 84 ? 1.096 4.239 -12.624 1.00 93.00 84 GLU A CA 1
ATOM 648 C C . GLU A 1 84 ? 2.227 5.248 -12.320 1.00 93.00 84 GLU A C 1
ATOM 650 O O . GLU A 1 84 ? 2.848 5.804 -13.231 1.00 93.00 84 GLU A O 1
ATOM 655 N N . TRP A 1 85 ? 2.579 5.429 -11.041 1.00 93.19 85 TRP A N 1
ATOM 656 C CA . TRP A 1 85 ? 3.705 6.251 -10.570 1.00 93.19 85 TRP A CA 1
ATOM 657 C C . TRP A 1 85 ? 4.690 5.432 -9.751 1.00 93.19 85 TRP A C 1
ATOM 659 O O . TRP A 1 85 ? 4.307 4.626 -8.906 1.00 93.19 85 TRP A O 1
ATOM 669 N N . GLN A 1 86 ? 5.974 5.700 -9.979 1.00 94.00 86 GLN A N 1
ATOM 670 C CA . GLN A 1 86 ? 7.062 5.148 -9.184 1.00 94.00 86 GLN A CA 1
ATOM 671 C C . GLN A 1 86 ? 7.142 5.866 -7.834 1.00 94.00 86 GLN A C 1
ATOM 673 O O . GLN A 1 86 ? 7.086 7.094 -7.782 1.00 94.00 86 GLN A O 1
ATOM 678 N N . GLY A 1 87 ? 7.273 5.091 -6.761 1.00 93.94 87 GLY A N 1
ATOM 679 C CA . GLY A 1 87 ? 7.449 5.566 -5.396 1.00 93.94 87 GLY A CA 1
ATOM 680 C C . GLY A 1 87 ? 8.898 5.432 -4.930 1.00 93.94 87 GLY A C 1
ATOM 681 O O . GLY A 1 87 ? 9.815 6.038 -5.480 1.00 93.94 87 GLY A O 1
ATOM 682 N N . PHE A 1 88 ? 9.106 4.649 -3.875 1.00 94.94 88 PHE A N 1
ATOM 683 C CA . PHE A 1 88 ? 10.393 4.506 -3.208 1.00 94.94 88 PHE A CA 1
ATOM 684 C C . PHE A 1 88 ? 11.384 3.695 -4.052 1.00 94.94 88 PHE A C 1
ATOM 686 O O . PHE A 1 88 ? 11.071 2.602 -4.527 1.00 94.94 88 PHE A O 1
ATOM 693 N N . ASN A 1 89 ? 12.600 4.224 -4.196 1.00 93.69 89 ASN A N 1
ATOM 694 C CA . ASN A 1 89 ? 13.708 3.593 -4.907 1.00 93.69 89 ASN A CA 1
ATOM 695 C C . ASN A 1 89 ? 14.937 3.518 -3.980 1.00 93.69 89 ASN A C 1
ATOM 697 O O . ASN A 1 89 ? 15.684 4.499 -3.868 1.00 93.69 89 ASN A O 1
ATOM 701 N N . PRO A 1 90 ? 15.142 2.396 -3.265 1.00 91.31 90 PRO A N 1
ATOM 702 C CA . PRO A 1 90 ? 16.271 2.241 -2.358 1.00 91.31 90 PRO A CA 1
ATOM 703 C C . PRO A 1 90 ? 17.596 2.307 -3.119 1.00 91.31 90 PRO A C 1
ATOM 705 O O . PRO A 1 90 ? 17.838 1.559 -4.066 1.00 91.31 90 PRO A O 1
ATOM 708 N N . HIS A 1 91 ? 18.482 3.198 -2.672 1.00 90.81 91 HIS A N 1
ATOM 709 C CA . HIS A 1 91 ? 19.848 3.342 -3.189 1.00 90.81 91 HIS A CA 1
ATOM 710 C C . HIS A 1 91 ? 19.953 3.560 -4.711 1.00 90.81 91 HIS A C 1
ATOM 712 O O . HIS A 1 91 ? 20.990 3.249 -5.299 1.00 90.81 91 HIS A O 1
ATOM 718 N N . ALA A 1 92 ? 18.899 4.082 -5.354 1.00 88.81 92 ALA A N 1
ATOM 719 C CA . ALA A 1 92 ? 18.817 4.222 -6.811 1.00 88.81 92 ALA A CA 1
ATOM 720 C C . ALA A 1 92 ? 19.035 2.890 -7.571 1.00 88.81 92 ALA A C 1
ATOM 722 O O . ALA A 1 92 ? 19.522 2.888 -8.702 1.00 88.81 92 ALA A O 1
ATOM 723 N N . LYS A 1 93 ? 18.709 1.747 -6.946 1.00 87.81 93 LYS A N 1
ATOM 724 C CA . LYS A 1 93 ? 18.885 0.398 -7.515 1.00 87.81 93 LYS A CA 1
ATOM 725 C C . LYS A 1 93 ? 17.621 -0.189 -8.137 1.00 87.81 93 LYS A C 1
ATOM 727 O O . LYS A 1 93 ? 17.681 -1.276 -8.700 1.00 87.81 93 LYS A O 1
ATOM 732 N N . GLY A 1 94 ? 16.507 0.530 -8.080 1.00 90.44 94 GLY A N 1
ATOM 733 C CA . GLY A 1 94 ? 15.241 0.108 -8.664 1.00 90.44 94 GLY A CA 1
ATOM 734 C C . GLY A 1 94 ? 14.078 0.543 -7.791 1.00 90.44 94 GLY A C 1
ATOM 735 O O . GLY A 1 94 ? 14.170 0.547 -6.566 1.00 90.44 94 GLY A O 1
ATOM 736 N N . THR A 1 95 ? 12.984 0.945 -8.422 1.00 94.75 95 THR A N 1
ATOM 737 C CA . THR A 1 95 ? 11.766 1.328 -7.710 1.00 94.75 95 THR A CA 1
ATOM 738 C C . THR A 1 95 ? 11.097 0.073 -7.157 1.00 94.75 95 THR A C 1
ATOM 740 O O . THR A 1 95 ? 10.888 -0.883 -7.897 1.00 94.75 95 THR A O 1
ATOM 743 N N . ILE A 1 96 ? 10.758 0.079 -5.865 1.00 94.69 96 ILE A N 1
ATOM 744 C CA . ILE A 1 96 ? 10.138 -1.071 -5.188 1.00 94.69 96 ILE A CA 1
ATOM 745 C C . ILE A 1 96 ? 8.697 -0.822 -4.751 1.00 94.69 96 ILE A C 1
ATOM 747 O O . ILE A 1 96 ? 7.983 -1.782 -4.468 1.00 94.69 96 ILE A O 1
ATOM 751 N N . THR A 1 97 ? 8.252 0.436 -4.696 1.00 96.69 97 THR A N 1
ATOM 752 C CA . THR A 1 97 ? 6.846 0.769 -4.443 1.00 96.69 97 THR A CA 1
ATOM 753 C C . THR A 1 97 ? 6.254 1.593 -5.567 1.00 96.69 97 THR A C 1
ATOM 755 O O . THR A 1 97 ? 6.947 2.385 -6.205 1.00 96.69 97 THR A O 1
ATOM 758 N N . TYR A 1 98 ? 4.965 1.397 -5.815 1.00 96.12 98 TYR A N 1
ATOM 759 C CA . TYR A 1 98 ? 4.241 2.032 -6.906 1.00 96.12 98 TYR A CA 1
ATOM 760 C C . TYR A 1 98 ? 2.884 2.542 -6.417 1.00 96.12 98 TYR A C 1
ATOM 762 O O . TYR A 1 98 ? 2.370 2.121 -5.382 1.00 96.12 98 TYR A O 1
ATOM 770 N N . ALA A 1 99 ? 2.295 3.470 -7.159 1.00 95.19 99 ALA A N 1
ATOM 771 C CA . ALA A 1 99 ? 0.889 3.830 -7.043 1.00 95.19 99 ALA A CA 1
ATOM 772 C C . ALA A 1 99 ? 0.239 3.553 -8.393 1.00 95.19 99 ALA A C 1
ATOM 774 O O . ALA A 1 99 ? 0.706 4.085 -9.397 1.00 95.19 99 ALA A O 1
ATOM 775 N N . LYS A 1 100 ? -0.791 2.707 -8.418 1.00 95.50 100 LYS A N 1
ATOM 776 C CA . LYS A 1 100 ? -1.468 2.283 -9.643 1.00 95.50 100 LYS A CA 1
ATOM 777 C C . LYS A 1 100 ? -2.953 2.127 -9.397 1.00 95.50 100 LYS A C 1
ATOM 779 O O . LYS A 1 100 ? -3.341 1.670 -8.322 1.00 95.50 100 LYS A O 1
ATOM 784 N N . THR A 1 101 ? -3.767 2.468 -10.390 1.00 95.75 101 THR A N 1
ATOM 785 C CA . THR A 1 101 ? -5.213 2.263 -10.312 1.00 95.75 101 THR A CA 1
ATOM 786 C C . THR A 1 101 ? -5.542 0.807 -9.942 1.00 95.75 101 THR A C 1
ATOM 788 O O . THR A 1 101 ? -4.933 -0.138 -10.453 1.00 95.75 101 THR A O 1
ATOM 791 N N . GLY A 1 102 ? -6.466 0.619 -8.998 1.00 96.38 102 GLY A N 1
ATOM 792 C CA . GLY A 1 102 ? -6.857 -0.685 -8.450 1.00 96.38 102 GLY A CA 1
ATOM 793 C C . GLY A 1 102 ? -5.929 -1.246 -7.362 1.00 96.38 102 GLY A C 1
ATOM 794 O O . GLY A 1 102 ? -6.167 -2.349 -6.872 1.00 96.38 102 GLY A O 1
ATOM 795 N N . HIS A 1 103 ? -4.878 -0.518 -6.970 1.00 97.31 103 HIS A N 1
ATOM 796 C CA . HIS A 1 103 ? -3.942 -0.922 -5.916 1.00 97.31 103 HIS A CA 1
ATOM 797 C C . HIS A 1 103 ? -3.851 0.135 -4.812 1.00 97.31 103 HIS A C 1
ATOM 799 O O . HIS A 1 103 ? -4.133 1.315 -5.030 1.00 97.31 103 HIS A O 1
ATOM 805 N N . SER A 1 104 ? -3.415 -0.281 -3.619 1.00 96.62 104 SER A N 1
ATOM 806 C CA . SER A 1 104 ? -3.050 0.648 -2.547 1.00 96.62 104 SER A CA 1
ATOM 807 C C . SER A 1 104 ? -1.923 1.567 -3.004 1.00 96.62 104 SER A C 1
ATOM 809 O O . SER A 1 104 ? -0.982 1.128 -3.660 1.00 96.62 104 SER A O 1
ATOM 811 N N . ILE A 1 105 ? -1.957 2.834 -2.616 1.00 94.88 105 ILE A N 1
ATOM 812 C CA . ILE A 1 105 ? -0.844 3.752 -2.851 1.00 94.88 105 ILE A CA 1
ATOM 813 C C . ILE A 1 105 ? 0.389 3.237 -2.114 1.00 94.88 105 ILE A C 1
ATOM 815 O O . ILE A 1 105 ? 0.330 2.902 -0.932 1.00 94.88 105 ILE A O 1
ATOM 819 N N . GLY A 1 106 ? 1.520 3.193 -2.817 1.00 94.75 106 GLY A N 1
ATOM 820 C CA . GLY A 1 106 ? 2.778 2.723 -2.253 1.00 94.75 106 GLY A CA 1
ATOM 821 C C . GLY A 1 106 ? 2.836 1.207 -2.071 1.00 94.75 106 GLY A C 1
ATOM 822 O O . GLY A 1 106 ? 3.638 0.737 -1.265 1.00 94.75 106 GLY A O 1
ATOM 823 N N . TYR A 1 107 ? 2.018 0.436 -2.798 1.00 96.38 107 TYR A N 1
ATOM 824 C CA . TYR A 1 107 ? 2.121 -1.022 -2.788 1.00 96.38 107 TYR A CA 1
ATOM 825 C C . TYR A 1 107 ? 3.506 -1.468 -3.268 1.00 96.38 107 TYR A C 1
ATOM 827 O O . TYR A 1 107 ? 4.091 -0.867 -4.173 1.00 96.38 107 TYR A O 1
ATOM 835 N N . PHE A 1 108 ? 4.033 -2.531 -2.660 1.00 95.31 108 PHE A N 1
ATOM 836 C CA . PHE A 1 108 ? 5.271 -3.144 -3.121 1.00 95.31 108 PHE A CA 1
ATOM 837 C C . PHE A 1 108 ? 5.025 -3.894 -4.428 1.00 95.31 108 PHE A C 1
ATOM 839 O O . PHE A 1 108 ? 4.160 -4.767 -4.490 1.00 95.31 108 PHE A O 1
ATOM 846 N N . ASN A 1 109 ? 5.812 -3.574 -5.451 1.00 93.44 109 ASN A N 1
ATOM 847 C CA . ASN A 1 109 ? 5.837 -4.306 -6.711 1.00 93.44 109 ASN A CA 1
ATOM 848 C C . ASN A 1 109 ? 7.192 -5.007 -6.820 1.00 93.44 109 ASN A C 1
ATOM 850 O O . ASN A 1 109 ? 8.185 -4.405 -7.225 1.00 93.44 109 ASN A O 1
ATOM 854 N N . LEU A 1 110 ? 7.238 -6.254 -6.359 1.00 90.50 110 LEU A N 1
ATOM 855 C CA . LEU A 1 110 ? 8.457 -7.046 -6.220 1.00 90.50 110 LEU A CA 1
ATOM 856 C C . LEU A 1 110 ? 8.271 -8.409 -6.884 1.00 90.50 110 LEU A C 1
ATOM 858 O O . LEU A 1 110 ? 7.165 -8.951 -6.910 1.00 90.50 110 LEU A O 1
ATOM 862 N N . ILE A 1 111 ? 9.372 -8.994 -7.356 1.00 88.25 111 ILE A N 1
ATOM 863 C CA . ILE A 1 111 ? 9.391 -10.393 -7.786 1.00 88.25 111 ILE A CA 1
ATOM 864 C C . ILE A 1 111 ? 9.163 -11.259 -6.546 1.00 88.25 111 ILE A C 1
ATOM 866 O O . ILE A 1 111 ? 9.852 -11.097 -5.535 1.00 88.25 111 ILE A O 1
ATOM 870 N N . LYS A 1 112 ? 8.189 -12.173 -6.602 1.00 89.81 112 LYS A N 1
ATOM 871 C CA . LYS A 1 112 ? 7.955 -13.101 -5.493 1.00 89.81 112 LYS A CA 1
ATOM 872 C C . LYS A 1 112 ? 9.170 -14.001 -5.322 1.00 89.81 112 LYS A C 1
ATOM 874 O O . LYS A 1 112 ? 9.705 -14.528 -6.294 1.00 89.81 112 LYS A O 1
ATOM 879 N N . THR A 1 113 ? 9.554 -14.218 -4.076 1.00 92.88 113 THR A N 1
ATOM 880 C CA . THR A 1 113 ? 10.637 -15.125 -3.720 1.00 92.88 113 THR A CA 1
ATOM 881 C C . THR A 1 113 ? 10.104 -16.383 -3.050 1.00 92.88 113 THR A C 1
ATOM 883 O O . THR A 1 113 ? 9.015 -16.399 -2.472 1.00 92.88 113 THR A O 1
ATOM 886 N N . ASP A 1 114 ? 10.899 -17.440 -3.132 1.00 91.31 114 ASP A N 1
ATOM 887 C CA . ASP A 1 114 ? 10.731 -18.714 -2.451 1.00 91.31 114 ASP A CA 1
ATOM 888 C C . ASP A 1 114 ? 11.934 -18.959 -1.525 1.00 91.31 114 ASP A C 1
ATOM 890 O O . ASP A 1 114 ? 12.650 -19.953 -1.612 1.00 91.31 114 ASP A O 1
ATOM 894 N N . GLY A 1 115 ? 12.204 -17.983 -0.657 1.00 94.62 115 GLY A N 1
ATOM 895 C CA . GLY A 1 115 ? 13.304 -18.040 0.303 1.00 94.62 115 GLY A CA 1
ATOM 896 C C . GLY A 1 115 ? 14.674 -17.703 -0.290 1.00 94.62 115 GLY A C 1
ATOM 897 O O . GLY A 1 115 ? 14.804 -16.869 -1.187 1.00 94.62 115 GLY A O 1
ATOM 898 N N . VAL A 1 116 ? 15.705 -18.312 0.292 1.00 96.94 116 VAL A N 1
ATOM 899 C CA . VAL A 1 116 ? 17.124 -18.035 0.033 1.00 96.94 116 VAL A CA 1
ATOM 900 C C . VAL A 1 116 ? 17.829 -19.348 -0.272 1.00 96.94 116 VAL A C 1
ATOM 902 O O . VAL A 1 116 ? 17.614 -20.325 0.449 1.00 96.94 116 VAL A O 1
ATOM 905 N N . PHE A 1 117 ? 18.694 -19.361 -1.284 1.00 97.50 117 PHE A N 1
ATOM 906 C CA . PHE A 1 117 ? 19.535 -20.517 -1.584 1.00 97.50 117 PHE A CA 1
ATOM 907 C C . PHE A 1 117 ? 20.514 -20.795 -0.441 1.00 97.50 117 PHE A C 1
ATOM 909 O O . PHE A 1 117 ? 21.354 -19.954 -0.127 1.00 97.50 117 PHE A O 1
ATOM 916 N N . GLN A 1 118 ? 20.447 -21.977 0.171 1.00 97.31 118 GLN A N 1
ATOM 917 C CA . GLN A 1 118 ? 21.353 -22.363 1.261 1.00 97.31 118 GLN A CA 1
ATOM 918 C C . GLN A 1 118 ? 22.649 -23.000 0.755 1.00 97.31 118 GLN A C 1
ATOM 920 O O . GLN A 1 118 ? 23.657 -23.016 1.461 1.00 97.31 118 GLN A O 1
ATOM 925 N N . SER A 1 119 ? 22.642 -23.555 -0.459 1.00 97.06 119 SER A N 1
ATOM 926 C CA . SER A 1 119 ? 23.786 -24.289 -1.000 1.00 97.06 119 SER A CA 1
ATOM 927 C C . SER A 1 119 ? 23.856 -24.230 -2.524 1.00 97.06 119 SER A C 1
ATOM 929 O O . SER A 1 119 ? 22.862 -23.978 -3.202 1.00 97.06 119 SER A O 1
ATOM 931 N N . GLN A 1 120 ? 25.038 -24.533 -3.073 1.00 95.69 120 GLN A N 1
ATOM 932 C CA . GLN A 1 120 ? 25.230 -24.648 -4.522 1.00 95.69 120 GLN A CA 1
ATOM 933 C C . GLN A 1 120 ? 24.350 -25.750 -5.135 1.00 95.69 120 GLN A C 1
ATOM 935 O O . GLN A 1 120 ? 23.883 -25.612 -6.259 1.00 95.69 120 GLN A O 1
ATOM 940 N N . GLN A 1 121 ? 24.069 -26.809 -4.371 1.00 96.19 121 GLN A N 1
ATOM 941 C CA . GLN A 1 121 ? 23.222 -27.922 -4.803 1.00 96.19 121 GLN A CA 1
ATOM 942 C C . GLN A 1 121 ? 21.776 -27.474 -5.040 1.00 96.19 121 GLN A C 1
ATOM 944 O O . GLN A 1 121 ? 21.157 -27.909 -6.006 1.00 96.19 121 GLN A O 1
ATOM 949 N N . GLU A 1 122 ? 21.250 -26.578 -4.198 1.00 95.31 122 GLU A N 1
ATOM 950 C CA . GLU A 1 122 ? 19.915 -26.005 -4.406 1.00 95.31 122 GLU A CA 1
ATOM 951 C C . GLU A 1 122 ? 19.858 -25.156 -5.677 1.00 95.31 122 GLU A C 1
ATOM 953 O O . GLU A 1 122 ? 18.875 -25.226 -6.405 1.00 95.31 122 GLU A O 1
ATOM 958 N N . ILE A 1 123 ? 20.915 -24.394 -5.967 1.00 94.56 123 ILE A N 1
ATOM 959 C CA . ILE A 1 123 ? 21.013 -23.572 -7.182 1.00 94.56 123 ILE A CA 1
ATOM 960 C C . ILE A 1 123 ? 21.091 -24.460 -8.425 1.00 94.56 123 ILE A C 1
ATOM 962 O O . ILE A 1 123 ? 20.420 -24.203 -9.421 1.00 94.56 123 ILE A O 1
ATOM 966 N N . ASP A 1 124 ? 21.893 -25.523 -8.372 1.00 94.38 124 ASP A N 1
ATOM 967 C CA . ASP A 1 124 ? 22.058 -26.452 -9.489 1.00 94.38 124 ASP A CA 1
ATOM 968 C C . ASP A 1 124 ? 20.784 -27.260 -9.767 1.00 94.38 124 ASP A C 1
ATOM 970 O O . ASP A 1 124 ? 20.504 -27.575 -10.922 1.00 94.38 124 ASP A O 1
ATOM 974 N N . ALA A 1 125 ? 19.996 -27.549 -8.728 1.00 94.25 125 ALA A N 1
ATOM 975 C CA . ALA A 1 125 ? 18.690 -28.191 -8.847 1.00 94.25 125 ALA A CA 1
ATOM 976 C C . ALA A 1 125 ? 17.564 -27.221 -9.258 1.00 94.25 125 ALA A C 1
ATOM 978 O O . ALA A 1 125 ? 16.477 -27.677 -9.616 1.00 94.25 125 ALA A O 1
ATOM 979 N N . TYR A 1 126 ? 17.791 -25.902 -9.210 1.00 93.88 126 TYR A N 1
ATOM 980 C CA . TYR A 1 126 ? 16.777 -24.892 -9.518 1.00 93.88 126 TYR A CA 1
ATOM 981 C C . TYR A 1 126 ? 16.692 -24.605 -11.021 1.00 93.88 126 TYR A C 1
ATOM 983 O O . TYR A 1 126 ? 17.253 -23.635 -11.548 1.00 93.88 126 TYR A O 1
ATOM 991 N N . VAL A 1 127 ? 15.988 -25.499 -11.712 1.00 92.56 127 VAL A N 1
ATOM 992 C CA . VAL A 1 127 ? 15.845 -25.506 -13.169 1.00 92.56 127 VAL A CA 1
ATOM 993 C C . VAL A 1 127 ? 14.386 -25.415 -13.616 1.00 92.56 127 VAL A C 1
ATOM 995 O O . VAL A 1 127 ? 13.473 -25.824 -12.899 1.00 92.56 127 VAL A O 1
ATOM 998 N N . ASP A 1 128 ? 14.177 -24.888 -14.821 1.00 89.81 128 ASP A N 1
ATOM 999 C CA . ASP A 1 128 ? 12.891 -24.899 -15.509 1.00 89.81 128 ASP A CA 1
ATOM 1000 C C . ASP A 1 128 ? 12.502 -26.330 -15.947 1.00 89.81 128 ASP A C 1
ATOM 1002 O O . ASP A 1 128 ? 13.247 -27.304 -15.803 1.00 89.81 128 ASP A O 1
ATOM 1006 N N . LYS A 1 129 ? 11.324 -26.461 -16.564 1.00 86.69 129 LYS A N 1
ATOM 1007 C CA . LYS A 1 129 ? 10.822 -27.732 -17.124 1.00 86.69 129 LYS A CA 1
ATOM 1008 C C . LYS A 1 129 ? 11.723 -28.367 -18.198 1.00 86.69 129 LYS A C 1
ATOM 1010 O O . LYS A 1 129 ? 11.549 -29.541 -18.509 1.00 86.69 129 LYS A O 1
ATOM 1015 N N . ASN A 1 130 ? 12.634 -27.599 -18.792 1.00 88.25 130 ASN A N 1
ATOM 1016 C CA . ASN A 1 130 ? 13.564 -28.040 -19.829 1.00 88.25 130 ASN A CA 1
ATOM 1017 C C . ASN A 1 130 ? 14.972 -28.320 -19.267 1.00 88.25 130 ASN A C 1
ATOM 1019 O O . ASN A 1 130 ? 15.859 -28.697 -20.031 1.00 88.25 130 ASN A O 1
ATOM 1023 N N . GLY A 1 131 ? 15.189 -28.144 -17.959 1.00 88.06 131 GLY A N 1
ATOM 1024 C CA . GLY A 1 131 ? 16.486 -28.317 -17.308 1.00 88.06 131 GLY A CA 1
ATOM 1025 C C . GLY A 1 131 ? 17.411 -27.095 -17.379 1.00 88.06 131 GLY A C 1
ATOM 1026 O O . GLY A 1 131 ? 18.581 -27.210 -17.013 1.00 88.06 131 GLY A O 1
ATOM 1027 N N . ASN A 1 132 ? 16.934 -25.928 -17.824 1.00 90.19 132 ASN A N 1
ATOM 1028 C CA . ASN A 1 132 ? 17.718 -24.691 -17.816 1.00 90.19 132 ASN A CA 1
ATOM 1029 C C . ASN A 1 132 ? 17.693 -24.055 -16.426 1.00 90.19 132 ASN A C 1
ATOM 1031 O O . ASN A 1 132 ? 16.635 -23.956 -15.811 1.00 90.19 132 ASN A O 1
ATOM 1035 N N . LYS A 1 133 ? 18.834 -23.556 -15.942 1.00 89.75 133 LYS A N 1
ATOM 1036 C CA . LYS A 1 133 ? 18.886 -22.821 -14.669 1.00 89.75 133 LYS A CA 1
ATOM 1037 C C . LYS A 1 133 ? 18.056 -21.539 -14.750 1.00 89.75 133 LYS A C 1
ATOM 1039 O O . LYS A 1 133 ? 18.327 -20.707 -15.611 1.00 89.75 133 LYS A O 1
ATOM 1044 N N . ILE A 1 134 ? 17.131 -21.362 -13.806 1.00 91.06 134 ILE A N 1
ATOM 1045 C CA . ILE A 1 134 ? 16.278 -20.164 -13.695 1.00 91.06 134 ILE A CA 1
ATOM 1046 C C . ILE A 1 134 ? 17.117 -18.959 -13.234 1.00 91.06 134 ILE A C 1
ATOM 1048 O O . ILE A 1 134 ? 16.994 -17.850 -13.740 1.00 91.06 134 ILE A O 1
ATOM 1052 N N . GLN A 1 135 ? 18.041 -19.183 -12.293 1.00 91.69 135 GLN A N 1
ATOM 1053 C CA . GLN A 1 135 ? 18.969 -18.163 -11.794 1.00 91.69 135 GLN A CA 1
ATOM 1054 C C . GLN A 1 135 ? 20.423 -18.647 -11.918 1.00 91.69 135 GLN A C 1
ATOM 1056 O O . GLN A 1 135 ? 21.040 -19.027 -10.922 1.00 91.69 135 GLN A O 1
ATOM 1061 N N . PRO A 1 136 ? 21.012 -18.639 -13.129 1.00 90.75 136 PRO A N 1
ATOM 1062 C CA . PRO A 1 136 ? 22.330 -19.232 -13.378 1.00 90.75 136 PRO A CA 1
ATOM 1063 C C . PRO A 1 136 ? 23.476 -18.548 -12.621 1.00 90.75 136 PRO A C 1
ATOM 1065 O O . PRO A 1 136 ? 24.512 -19.172 -12.405 1.00 90.75 136 PRO A O 1
ATOM 1068 N N . ASN A 1 137 ? 23.282 -17.289 -12.216 1.00 92.75 137 ASN A N 1
ATOM 1069 C CA . ASN A 1 137 ? 24.277 -16.483 -11.506 1.00 92.75 137 ASN A CA 1
ATOM 1070 C C . ASN A 1 137 ? 24.046 -16.426 -9.987 1.00 92.75 137 ASN A C 1
ATOM 1072 O O . ASN A 1 137 ? 24.747 -15.672 -9.318 1.00 92.75 137 ASN A O 1
ATOM 1076 N N . ALA A 1 138 ? 23.063 -17.162 -9.455 1.00 94.06 138 ALA A N 1
ATOM 1077 C CA . ALA A 1 138 ? 22.807 -17.180 -8.019 1.00 94.06 138 ALA A CA 1
ATOM 1078 C C . ALA A 1 138 ? 23.985 -17.798 -7.253 1.00 94.06 138 ALA A C 1
ATOM 1080 O O . ALA A 1 138 ? 24.624 -18.745 -7.718 1.00 94.06 138 ALA A O 1
ATOM 1081 N N . GLN A 1 139 ? 24.235 -17.274 -6.059 1.00 96.38 139 GLN A N 1
ATOM 1082 C CA . GLN A 1 139 ? 25.179 -17.789 -5.075 1.00 96.38 139 GLN A CA 1
ATOM 1083 C C . GLN A 1 139 ? 24.439 -18.179 -3.788 1.00 96.38 139 GLN A C 1
ATOM 1085 O O . GLN A 1 139 ? 23.346 -17.668 -3.525 1.00 96.38 139 GLN A O 1
ATOM 1090 N N . PRO A 1 140 ? 24.994 -19.084 -2.958 1.00 96.94 140 PRO A N 1
ATOM 1091 C CA . PRO A 1 140 ? 24.431 -19.344 -1.637 1.00 96.94 140 PRO A CA 1
ATOM 1092 C C . PRO A 1 140 ? 24.280 -18.034 -0.848 1.00 96.94 140 PRO A C 1
ATOM 1094 O O . PRO A 1 140 ? 25.241 -17.280 -0.706 1.00 96.94 140 PRO A O 1
ATOM 1097 N N . GLY A 1 141 ? 23.072 -17.764 -0.355 1.00 96.12 141 GLY A N 1
ATOM 1098 C CA . GLY A 1 141 ? 22.682 -16.495 0.265 1.00 96.12 141 GLY A CA 1
ATOM 1099 C C . GLY A 1 141 ? 21.812 -15.591 -0.617 1.00 96.12 141 GLY A C 1
ATOM 1100 O O . GLY A 1 141 ? 21.149 -14.703 -0.079 1.00 96.12 141 GLY A O 1
ATOM 1101 N N . ASP A 1 142 ? 21.740 -15.836 -1.928 1.00 95.38 142 ASP A N 1
ATOM 1102 C CA . ASP A 1 142 ? 20.858 -15.084 -2.822 1.00 95.38 142 ASP A CA 1
ATOM 1103 C C . ASP A 1 142 ? 19.392 -15.508 -2.686 1.00 95.38 142 ASP A C 1
ATOM 1105 O O . ASP A 1 142 ? 19.060 -16.653 -2.360 1.00 95.38 142 ASP A O 1
ATOM 1109 N N . LEU A 1 143 ? 18.492 -14.568 -2.985 1.00 94.50 143 LEU A N 1
ATOM 1110 C CA . LEU A 1 143 ? 17.059 -14.832 -3.065 1.00 94.50 143 LEU A CA 1
ATOM 1111 C C . LEU A 1 143 ? 16.757 -15.818 -4.196 1.00 94.50 143 LEU A C 1
ATOM 1113 O O . LEU A 1 143 ? 17.224 -15.649 -5.324 1.00 94.50 143 LEU A O 1
ATOM 1117 N N . ARG A 1 144 ? 15.902 -16.799 -3.906 1.00 94.00 144 ARG A N 1
ATOM 1118 C CA . ARG A 1 144 ? 15.295 -17.667 -4.914 1.00 94.00 144 ARG A CA 1
ATOM 1119 C C . ARG A 1 144 ? 14.025 -16.995 -5.428 1.00 94.00 144 ARG A C 1
ATOM 1121 O O . ARG A 1 144 ? 13.092 -16.807 -4.656 1.00 94.00 144 ARG A O 1
ATOM 1128 N N . PHE A 1 145 ? 13.984 -16.583 -6.688 1.00 92.81 145 PHE A N 1
ATOM 1129 C CA . PHE A 1 145 ? 12.819 -15.969 -7.329 1.00 92.81 145 PHE A CA 1
ATOM 1130 C C . PHE A 1 145 ? 11.895 -17.037 -7.891 1.00 92.81 145 PHE A C 1
ATOM 1132 O O . PHE A 1 145 ? 12.373 -18.005 -8.457 1.00 92.81 145 PHE A O 1
ATOM 1139 N N . VAL A 1 146 ? 10.582 -16.855 -7.761 1.00 91.44 146 VAL A N 1
ATOM 1140 C CA . VAL A 1 146 ? 9.589 -17.770 -8.337 1.00 91.44 146 VAL A CA 1
ATOM 1141 C C . VAL A 1 146 ? 9.482 -17.540 -9.846 1.00 91.44 146 VAL A C 1
ATOM 1143 O O . VAL A 1 146 ? 9.067 -16.461 -10.265 1.00 91.44 146 VAL A O 1
ATOM 1146 N N . ASP A 1 147 ? 9.772 -18.570 -10.642 1.00 88.56 147 ASP A N 1
ATOM 1147 C CA . ASP A 1 147 ? 9.466 -18.611 -12.080 1.00 88.56 147 ASP A CA 1
ATOM 1148 C C . ASP A 1 147 ? 7.950 -18.781 -12.295 1.00 88.56 147 ASP A C 1
ATOM 1150 O O . ASP A 1 147 ? 7.387 -19.869 -12.148 1.00 88.56 147 ASP A O 1
ATOM 1154 N N . TYR A 1 148 ? 7.263 -17.675 -12.579 1.00 83.25 148 TYR A N 1
ATOM 1155 C CA . TYR A 1 148 ? 5.802 -17.639 -12.693 1.00 83.25 148 TYR A CA 1
ATOM 1156 C C . TYR A 1 148 ? 5.265 -18.097 -14.051 1.00 83.25 148 TYR A C 1
ATOM 1158 O O . TYR A 1 148 ? 4.138 -18.588 -14.133 1.00 83.25 148 TYR A O 1
ATOM 1166 N N . ASN A 1 149 ? 6.026 -17.884 -15.118 1.00 84.06 149 ASN A N 1
ATOM 1167 C CA . ASN A 1 149 ? 5.656 -18.159 -16.507 1.00 84.06 149 ASN A CA 1
ATOM 1168 C C . ASN A 1 149 ? 6.319 -19.439 -17.048 1.00 84.06 149 ASN A C 1
ATOM 1170 O O . ASN A 1 149 ? 5.969 -19.888 -18.143 1.00 84.06 149 ASN A O 1
ATOM 1174 N N . GLY A 1 150 ? 7.198 -20.075 -16.272 1.00 78.81 150 GLY A N 1
ATOM 1175 C CA . GLY A 1 150 ? 7.822 -21.354 -16.593 1.00 78.81 150 GLY A CA 1
ATOM 1176 C C . GLY A 1 150 ? 8.794 -21.262 -17.766 1.00 78.81 150 GLY A C 1
ATOM 1177 O O . GLY A 1 150 ? 8.919 -22.239 -18.520 1.00 78.81 150 GLY A O 1
ATOM 1178 N N . ASP A 1 151 ? 9.379 -20.083 -17.987 1.00 75.62 151 ASP A N 1
ATOM 1179 C CA . ASP A 1 151 ? 10.336 -19.814 -19.062 1.00 75.62 151 ASP A CA 1
ATOM 1180 C C . ASP A 1 151 ? 11.781 -19.672 -18.562 1.00 75.62 151 ASP A C 1
ATOM 1182 O O . ASP A 1 151 ? 12.690 -19.460 -19.371 1.00 75.62 151 ASP A O 1
ATOM 1186 N N . GLY A 1 152 ? 11.987 -19.840 -17.252 1.00 68.44 152 GLY A N 1
ATOM 1187 C CA . GLY A 1 152 ? 13.283 -19.749 -16.607 1.00 68.44 152 GLY A CA 1
ATOM 1188 C C . GLY A 1 152 ? 13.891 -18.348 -16.612 1.00 68.44 152 GLY A C 1
ATOM 1189 O O . GLY A 1 152 ? 15.122 -18.255 -16.586 1.00 68.44 152 GLY A O 1
ATOM 1190 N N . LYS A 1 153 ? 13.080 -17.280 -16.692 1.00 63.16 153 LYS A N 1
ATOM 1191 C CA . LYS A 1 153 ? 13.535 -15.880 -16.735 1.00 63.16 153 LYS A CA 1
ATOM 1192 C C . LYS A 1 153 ? 12.784 -14.939 -15.797 1.00 63.16 153 LYS A C 1
ATOM 1194 O O . LYS A 1 153 ? 11.600 -15.173 -15.488 1.00 63.16 153 LYS A O 1
#

Sequence (153 aa):
MNNKFSVSADYFIQKTEDMLLSMPQSLSFGLSGNPTVNAGTVENKGFEISLNHRNNVGDLYYHVGVNATFIKNELTEVNGSRDEWQGFNPHAKGTITYAKTGHSIGYFNLIKTDGVFQSQQEIDAYVDKNGNKIQPNAQPGDLRFVDYNGDGK

Radius of gyration: 25.41 Å; chains: 1; bounding box: 52×50×76 Å

Foldseek 3Di:
DPPQKDKDKDKDKDKDFQDWDFADDDCVVVDDGGDTTRWWIKIKTWMKMKMKGWDDDPNDTDIDMDMDIDIDIFGAGTPDDDFKDFDDDPPVPDGQFMHGHGHHHRDGDDFDFPAFAQAPVVQCVCAAPVSHRLCVPDDGGDTHGDPPPRPSD

pLDDT: mean 92.48, std 6.91, range [48.41, 98.31]

Organism: NCBI:txid408170

InterPro domains:
  IPR000531 TonB-dependent receptor-like, beta-barrel [PF00593] (2-98)
  IPR036942 TonB-dependent receptor-like, beta-barrel domain superfamily [G3DSA:2.40.170.20] (1-141)